Protein AF-A0A415V6A3-F1 (afdb_monomer_lite)

Foldseek 3Di:
DDPDDDDDPVVVVVVVVVVCVVCVVVDDDDPDDPPCNVVVVVVVVVVVVVVVVLVVVLVVVLVVQVVLPVLLSVLDDSVQQLRVVLCVVQVFLQSLVVCDDVNQQVSSVVSVHDNVSSVSNSVSSPVSNVVGD

Sequence (133 aa):
MFPGIAKTDAIDAEVIARTALGVPRALRPAPEEPEGTASLRILSSQREFASSARTRAKNRLRATLLEADPALEGAVDPSSRWQVSMLAEFGGAAGCSAAGWRRFSNAARRAGAPAAGARRLWEALLASSRSGR

Radius of gyration: 28.39 Å; chains: 1; bounding box: 51×28×81 Å

Secondary structure (DSSP, 8-state):
---SPPP-HHHHHHHHHHHHHH-GGGSPPPPPPPTTHHHHHHHHHHHHHHHHHHHHHHHHHHHHHHHH-HHHHHH--TT-HHHHHHHHHH-SHHHHHHHHHHHHHHHHHHTT--HHHHHHHHHHHHHHHHH--

pLDDT: mean 89.5, std 9.85, range [47.03, 98.38]

Structure (mmCIF, N/CA/C/O backbone):
data_AF-A0A415V6A3-F1
#
_entry.id   AF-A0A415V6A3-F1
#
loop_
_atom_site.group_PDB
_atom_site.id
_atom_site.type_symbol
_atom_site.label_atom_id
_atom_site.label_alt_id
_atom_site.label_comp_id
_atom_site.label_asym_id
_atom_site.label_entity_id
_atom_site.label_seq_id
_atom_site.pdbx_PDB_ins_code
_atom_site.Cartn_x
_atom_site.Cartn_y
_atom_site.Cartn_z
_atom_site.occupancy
_atom_site.B_iso_or_equiv
_atom_site.auth_seq_id
_atom_site.auth_comp_id
_atom_site.auth_asym_id
_atom_site.auth_atom_id
_atom_site.pdbx_PDB_model_num
ATOM 1 N N . MET A 1 1 ? -12.038 13.327 54.691 1.00 50.03 1 MET A N 1
ATOM 2 C CA . MET A 1 1 ? -11.229 14.498 54.297 1.00 50.03 1 MET A CA 1
ATOM 3 C C . MET A 1 1 ? -9.895 13.960 53.812 1.00 50.03 1 MET A C 1
ATOM 5 O O . MET A 1 1 ? -9.220 13.315 54.601 1.00 50.03 1 MET A O 1
ATOM 9 N N . PHE A 1 2 ? -9.587 14.083 52.518 1.00 58.12 2 PHE A N 1
ATOM 10 C CA . PHE A 1 2 ? -8.320 13.599 51.959 1.00 58.12 2 PHE A CA 1
ATOM 11 C C . PHE A 1 2 ? -7.236 14.660 52.222 1.00 58.12 2 PHE A C 1
ATOM 13 O O . PHE A 1 2 ? -7.396 15.787 51.753 1.00 58.12 2 PHE A O 1
ATOM 20 N N . PRO A 1 3 ? -6.192 14.371 53.017 1.00 55.75 3 PRO A N 1
ATOM 21 C CA . PRO A 1 3 ? -5.205 15.372 53.393 1.00 55.75 3 PRO A CA 1
ATOM 22 C C . PRO A 1 3 ? -4.147 15.551 52.293 1.00 55.75 3 PRO A C 1
ATOM 24 O O . PRO A 1 3 ? -3.472 14.597 51.931 1.00 55.75 3 PRO A O 1
ATOM 27 N N . GLY A 1 4 ? -3.987 16.781 51.793 1.00 64.50 4 GLY A N 1
ATOM 28 C CA . GLY A 1 4 ? -2.716 17.328 51.286 1.00 64.50 4 GLY A CA 1
ATOM 29 C C . GLY A 1 4 ? -1.989 16.635 50.123 1.00 64.50 4 GLY A C 1
ATOM 30 O O . GLY A 1 4 ? -0.778 16.807 50.021 1.00 64.50 4 GLY A O 1
ATOM 31 N N . ILE A 1 5 ? -2.661 15.875 49.255 1.00 62.97 5 ILE A N 1
ATOM 32 C CA . ILE A 1 5 ? -2.026 15.286 48.060 1.00 62.97 5 ILE A CA 1
ATOM 33 C C . ILE A 1 5 ? -2.140 16.262 46.881 1.00 62.97 5 ILE A C 1
ATOM 35 O O . ILE A 1 5 ? -3.165 16.925 46.718 1.00 62.97 5 ILE A O 1
ATOM 39 N N . ALA A 1 6 ? -1.089 16.362 46.061 1.00 69.44 6 ALA A N 1
ATOM 40 C CA . ALA A 1 6 ? -1.127 17.119 44.813 1.00 69.44 6 ALA A CA 1
ATOM 41 C C . ALA A 1 6 ? -2.332 16.687 43.961 1.00 69.44 6 ALA A C 1
ATOM 43 O O . ALA A 1 6 ? -2.585 15.494 43.786 1.00 69.44 6 ALA A O 1
ATOM 44 N N . LYS A 1 7 ? -3.083 17.661 43.444 1.00 76.62 7 LYS A N 1
ATOM 45 C CA . LYS A 1 7 ? -4.270 17.413 42.627 1.00 76.62 7 LYS A CA 1
ATOM 46 C C . LYS A 1 7 ? -3.872 16.679 41.341 1.00 76.62 7 LYS A C 1
ATOM 48 O O . LYS A 1 7 ? -3.040 17.174 40.587 1.00 76.62 7 LYS A O 1
ATOM 53 N N . THR A 1 8 ? -4.462 15.511 41.101 1.00 84.56 8 THR A N 1
ATOM 54 C CA . THR A 1 8 ? -4.295 14.731 39.865 1.00 84.56 8 THR A CA 1
ATOM 55 C C . THR A 1 8 ? -5.659 14.247 39.389 1.00 84.56 8 THR A C 1
ATOM 57 O O . THR A 1 8 ? -6.542 14.017 40.216 1.00 84.56 8 THR A O 1
ATOM 60 N N . ASP A 1 9 ? -5.819 14.035 38.080 1.00 87.69 9 ASP A N 1
ATOM 61 C CA . ASP A 1 9 ? -7.083 13.547 37.502 1.00 87.69 9 ASP A CA 1
ATOM 62 C C . ASP A 1 9 ? -7.510 12.195 38.095 1.00 87.69 9 ASP A C 1
ATOM 64 O O . ASP A 1 9 ? -8.697 11.930 38.265 1.00 87.69 9 ASP A O 1
ATOM 68 N N . ALA A 1 10 ? -6.543 11.350 38.467 1.00 86.50 10 ALA A N 1
ATOM 69 C CA . ALA A 1 10 ? -6.805 10.072 39.121 1.00 86.50 10 ALA A CA 1
ATOM 70 C C . ALA A 1 10 ? -7.420 10.248 40.522 1.00 86.50 10 ALA A C 1
ATOM 72 O O . ALA A 1 10 ? -8.395 9.574 40.853 1.00 86.50 10 ALA A O 1
ATOM 73 N N . ILE A 1 11 ? -6.887 11.178 41.326 1.00 85.75 11 ILE A N 1
ATOM 74 C CA . ILE A 1 11 ? -7.417 11.487 42.663 1.00 85.75 11 ILE A CA 1
ATOM 75 C C . ILE A 1 11 ? -8.794 12.147 42.550 1.00 85.75 11 ILE A C 1
ATOM 77 O O . ILE A 1 11 ? -9.704 11.785 43.293 1.00 85.75 11 ILE A O 1
ATOM 81 N N . ASP A 1 12 ? -8.976 13.070 41.603 1.00 85.50 12 ASP A N 1
ATOM 82 C CA . ASP A 1 12 ? -10.276 13.700 41.357 1.00 85.50 12 ASP A CA 1
ATOM 83 C C . ASP A 1 12 ? -11.327 12.652 40.947 1.00 85.50 12 ASP A C 1
ATOM 85 O O . ASP A 1 12 ? -12.439 12.653 41.482 1.00 85.50 12 ASP A O 1
ATOM 89 N N . ALA A 1 13 ? -10.971 11.706 40.070 1.00 87.94 13 ALA A N 1
ATOM 90 C CA . ALA A 1 13 ? -11.852 10.612 39.665 1.00 87.94 13 ALA A CA 1
ATOM 91 C C . ALA A 1 13 ? -12.237 9.701 40.844 1.00 87.94 13 ALA A C 1
ATOM 93 O O . ALA A 1 13 ? -13.413 9.361 40.999 1.00 87.94 13 ALA A O 1
ATOM 94 N N . GLU A 1 14 ? -11.281 9.340 41.707 1.00 88.38 14 GLU A N 1
ATOM 95 C CA . GLU A 1 14 ? -11.545 8.533 42.903 1.00 88.38 14 GLU A CA 1
ATOM 96 C C . GLU A 1 14 ? -12.462 9.265 43.894 1.00 88.38 14 GLU A C 1
ATOM 98 O O . GLU A 1 14 ? -13.425 8.686 44.406 1.00 88.38 14 GLU A O 1
ATOM 103 N N . VAL A 1 15 ? -12.210 10.554 44.142 1.00 87.75 15 VAL A N 1
ATOM 104 C CA . VAL A 1 15 ? -13.034 11.386 45.030 1.00 87.75 15 VAL A CA 1
ATOM 105 C C . VAL A 1 15 ? -14.459 11.511 44.492 1.00 87.75 15 VAL A C 1
ATOM 107 O O . VAL A 1 15 ? -15.412 11.362 45.264 1.00 87.75 15 VAL A O 1
ATOM 110 N N . ILE A 1 16 ? -14.627 11.735 43.185 1.00 84.81 16 ILE A N 1
ATOM 111 C CA . ILE A 1 16 ? -15.941 11.788 42.528 1.00 84.81 16 ILE A CA 1
ATOM 112 C C . ILE A 1 16 ? -16.660 10.447 42.680 1.00 84.81 16 ILE A C 1
ATOM 114 O O . ILE A 1 16 ? -17.804 10.430 43.129 1.00 84.81 16 ILE A O 1
ATOM 118 N N . ALA A 1 17 ? -15.992 9.327 42.388 1.00 85.75 17 ALA A N 1
ATOM 119 C CA . ALA A 1 17 ? -16.573 7.990 42.508 1.00 85.75 17 ALA A CA 1
ATOM 120 C C . ALA A 1 17 ? -16.987 7.666 43.953 1.00 85.75 17 ALA A C 1
ATOM 122 O O . ALA A 1 17 ? -18.078 7.155 44.207 1.00 85.75 17 ALA A O 1
ATOM 123 N N . ARG A 1 18 ? -16.153 8.018 44.933 1.00 85.69 18 ARG A N 1
ATOM 124 C CA . ARG A 1 18 ? -16.450 7.784 46.350 1.00 85.69 18 ARG A CA 1
ATOM 125 C C . ARG A 1 18 ? -17.585 8.665 46.864 1.00 85.69 18 ARG A C 1
ATOM 127 O O . ARG A 1 18 ? -18.408 8.206 47.652 1.00 85.69 18 ARG A O 1
ATOM 134 N N . THR A 1 19 ? -17.652 9.909 46.399 1.00 85.06 19 THR A N 1
ATOM 135 C CA . THR A 1 19 ? -18.752 10.831 46.717 1.00 85.06 19 THR A CA 1
ATOM 136 C C . THR A 1 19 ? -20.059 10.340 46.094 1.00 85.06 19 THR A C 1
ATOM 138 O O . THR A 1 19 ? -21.082 10.279 46.771 1.00 85.06 19 THR A O 1
ATOM 141 N N . ALA A 1 20 ? -20.006 9.896 44.839 1.00 83.69 20 ALA A N 1
ATOM 142 C CA . ALA A 1 20 ? -21.114 9.303 44.098 1.00 83.69 20 ALA A CA 1
ATOM 143 C C . ALA A 1 20 ? -21.735 8.088 44.816 1.00 83.69 20 ALA A C 1
ATOM 145 O O . ALA A 1 20 ? -22.958 7.969 44.869 1.00 83.69 20 ALA A O 1
ATOM 146 N N . LEU A 1 21 ? -20.912 7.230 45.434 1.00 83.44 21 LEU A N 1
ATOM 147 C CA . LEU A 1 21 ? -21.380 6.089 46.236 1.00 83.44 21 LEU A CA 1
ATOM 148 C C . LEU A 1 21 ? -22.178 6.511 47.484 1.00 83.44 21 LEU A C 1
ATOM 150 O O . LEU A 1 21 ? -23.119 5.821 47.868 1.00 83.44 21 LEU A O 1
ATOM 154 N N . GLY A 1 22 ? -21.812 7.630 48.119 1.00 85.69 22 GLY A N 1
ATOM 155 C CA . GLY A 1 22 ? -22.469 8.135 49.333 1.00 85.69 22 GLY A CA 1
ATOM 156 C C . GLY A 1 22 ? -23.748 8.938 49.072 1.00 85.69 22 GLY A C 1
ATOM 157 O O . GLY A 1 22 ? -24.619 9.011 49.937 1.00 85.69 22 GLY A O 1
ATOM 158 N N . VAL A 1 23 ? -23.889 9.513 47.875 1.00 86.50 23 VAL A N 1
ATOM 159 C CA . VAL A 1 23 ? -25.084 10.255 47.437 1.00 86.50 23 VAL A CA 1
ATOM 160 C C . VAL A 1 23 ? -25.523 9.818 46.032 1.00 86.50 23 VAL A C 1
ATOM 162 O O . VAL A 1 23 ? -25.458 10.605 45.087 1.00 86.50 23 VAL A O 1
ATOM 165 N N . PRO A 1 24 ? -26.062 8.591 45.874 1.00 76.38 24 PRO A N 1
ATOM 166 C CA . PRO A 1 24 ? -26.463 8.069 44.563 1.00 76.38 24 PRO A CA 1
ATOM 167 C C . PRO A 1 24 ? -27.507 8.942 43.855 1.00 76.38 24 PRO A C 1
ATOM 169 O O . PRO A 1 24 ? -27.519 9.049 42.636 1.00 76.38 24 PRO A O 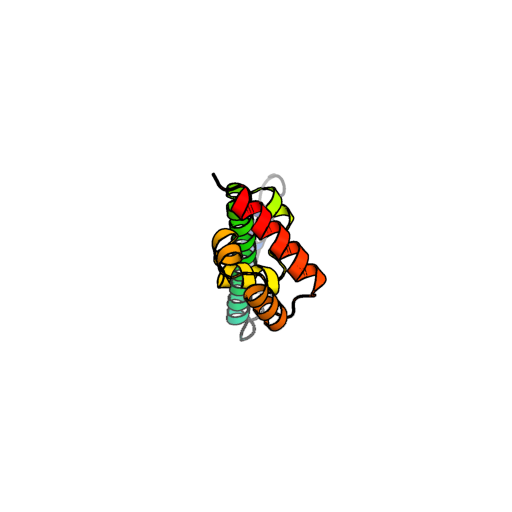1
ATOM 172 N N . ARG A 1 25 ? -28.365 9.622 44.630 1.00 80.38 25 ARG A N 1
ATOM 173 C CA . ARG A 1 25 ? -29.410 10.529 44.122 1.00 80.38 25 ARG A CA 1
ATOM 174 C C . ARG A 1 25 ? -28.862 11.822 43.507 1.00 80.38 25 ARG A C 1
ATOM 176 O O . ARG A 1 25 ? -29.605 12.510 42.818 1.00 80.38 25 ARG A O 1
ATOM 183 N N . ALA A 1 26 ? -27.603 12.173 43.784 1.00 80.69 26 ALA A N 1
ATOM 184 C CA . ALA A 1 26 ? -26.946 13.344 43.204 1.00 80.69 26 ALA A CA 1
ATOM 185 C C . ALA A 1 26 ? -26.374 13.063 41.803 1.00 80.69 26 ALA A C 1
ATOM 187 O O . ALA A 1 26 ? -25.977 13.994 41.103 1.00 80.69 26 ALA A O 1
ATOM 188 N N . LEU A 1 27 ? -26.337 11.795 41.382 1.00 80.19 27 LEU A N 1
ATOM 189 C CA . LEU A 1 27 ? -25.910 11.399 40.047 1.00 80.19 27 LEU A CA 1
ATOM 190 C C . LEU A 1 27 ? -27.079 11.487 39.073 1.00 80.19 27 LEU A C 1
ATOM 192 O O . LEU A 1 27 ? -28.192 11.049 39.367 1.00 80.19 27 LEU A O 1
ATOM 196 N N . ARG A 1 28 ? -26.811 11.999 37.871 1.00 80.81 28 ARG A N 1
ATOM 197 C CA . ARG A 1 28 ? -27.713 11.754 36.746 1.00 80.81 28 ARG A CA 1
ATOM 198 C C . ARG A 1 28 ? -27.593 10.289 36.317 1.00 80.81 28 ARG A C 1
ATOM 200 O O . ARG A 1 28 ? -26.477 9.767 36.317 1.00 80.81 28 ARG A O 1
ATOM 207 N N . PRO A 1 29 ? -28.699 9.650 35.902 1.00 78.06 29 PRO A N 1
ATOM 208 C CA . PRO A 1 29 ? -28.631 8.369 35.216 1.00 78.06 29 PRO A CA 1
ATOM 209 C C . PRO A 1 29 ? -27.673 8.475 34.031 1.00 78.06 29 PRO A C 1
ATOM 211 O O . PRO A 1 29 ? -27.719 9.460 33.284 1.00 78.06 29 PRO A O 1
ATOM 214 N N . ALA A 1 30 ? -26.810 7.473 33.861 1.00 78.25 30 ALA A N 1
ATOM 215 C CA . ALA A 1 30 ? -26.109 7.330 32.597 1.00 78.25 30 ALA A CA 1
ATOM 216 C C . ALA A 1 30 ? -27.175 7.164 31.501 1.00 78.25 30 ALA A C 1
ATOM 218 O O . ALA A 1 30 ? -28.122 6.399 31.708 1.00 78.25 30 ALA A O 1
ATOM 219 N N . PRO A 1 31 ? -27.079 7.896 30.380 1.00 78.19 31 PRO A N 1
ATOM 220 C CA . PRO A 1 31 ? -27.979 7.658 29.265 1.00 78.19 31 PRO A CA 1
ATOM 221 C C . PRO A 1 31 ? -27.842 6.195 28.839 1.00 78.19 31 PRO A C 1
ATOM 223 O O . PRO A 1 31 ? -26.725 5.673 28.777 1.00 78.19 31 PRO A O 1
ATOM 226 N N . GLU A 1 32 ? -28.969 5.539 28.570 1.00 82.38 32 GLU A N 1
ATOM 227 C CA . GLU A 1 32 ? -28.947 4.216 27.950 1.00 82.38 32 GLU A CA 1
ATOM 228 C C . GLU A 1 32 ? -28.154 4.299 26.646 1.00 82.38 32 GLU A C 1
ATOM 230 O O . GLU A 1 32 ? -28.275 5.276 25.898 1.00 82.38 32 GLU A O 1
ATOM 235 N N . GLU A 1 33 ? -27.301 3.302 26.389 1.00 80.38 33 GLU A N 1
ATOM 236 C CA . GLU A 1 33 ? -26.610 3.254 25.106 1.00 80.38 33 GLU A CA 1
ATOM 237 C C . GLU A 1 33 ? -27.662 3.126 24.000 1.00 80.38 33 GLU A C 1
ATOM 239 O O . GLU A 1 33 ? -28.439 2.168 24.018 1.00 80.38 33 GLU A O 1
ATOM 244 N N . PRO A 1 34 ? -27.691 4.058 23.028 1.00 85.44 34 PRO A N 1
ATOM 245 C CA . PRO A 1 34 ? -28.621 3.970 21.917 1.00 85.44 34 PRO A CA 1
ATOM 246 C C . PRO A 1 34 ? -28.480 2.627 21.205 1.00 85.44 34 PRO A C 1
ATOM 248 O O . PRO A 1 34 ? -27.357 2.132 21.014 1.00 85.44 34 PRO A O 1
ATOM 251 N N . GLU A 1 35 ? -29.604 2.067 20.760 1.00 85.25 35 GLU A N 1
ATOM 252 C CA . GLU A 1 35 ? -29.602 0.871 19.925 1.00 85.25 35 GLU A CA 1
ATOM 253 C C . GLU A 1 35 ? -28.634 1.048 18.742 1.00 85.25 35 GLU A C 1
ATOM 255 O O . GLU A 1 35 ? -28.612 2.075 18.063 1.00 85.25 35 GLU A O 1
ATOM 260 N N . GLY A 1 36 ? -27.773 0.052 18.521 1.00 87.25 36 GLY A N 1
ATOM 261 C CA . GLY A 1 36 ? -26.771 0.077 17.452 1.00 87.25 36 GLY A CA 1
ATOM 262 C C . GLY A 1 36 ? -25.417 0.700 17.816 1.00 87.25 36 GLY A C 1
ATOM 263 O O . GLY A 1 36 ? -24.490 0.603 17.012 1.00 87.25 36 GLY A O 1
ATOM 264 N N . THR A 1 37 ? -25.226 1.249 19.023 1.00 90.69 37 THR A N 1
ATOM 265 C CA . THR A 1 37 ? -23.916 1.786 19.463 1.00 90.69 37 THR A CA 1
ATOM 266 C C . THR A 1 37 ? -22.807 0.729 19.408 1.00 90.69 37 THR A C 1
ATOM 268 O O . THR A 1 37 ? -21.709 0.995 18.914 1.00 90.69 37 THR A O 1
ATOM 271 N N . ALA A 1 38 ? -23.097 -0.504 19.834 1.00 90.69 38 ALA A N 1
ATOM 272 C CA . ALA A 1 38 ? -22.159 -1.621 19.724 1.00 90.69 38 ALA A CA 1
ATOM 273 C C . ALA A 1 38 ? -21.792 -1.930 18.259 1.00 90.69 38 ALA A C 1
ATOM 275 O O . ALA A 1 38 ? -20.615 -2.090 17.932 1.00 90.69 38 ALA A O 1
ATOM 276 N N . SER A 1 39 ? -22.777 -1.940 17.357 1.00 94.69 39 SER A N 1
ATOM 277 C CA . SER A 1 39 ? -22.560 -2.145 15.920 1.00 94.69 39 SER A CA 1
ATOM 278 C C . SER A 1 39 ? -21.710 -1.030 15.307 1.00 94.69 39 SER A C 1
ATOM 280 O O . SER A 1 39 ? -20.793 -1.312 14.536 1.00 94.69 39 SER A O 1
ATOM 282 N N . LEU A 1 40 ? -21.946 0.230 15.689 1.00 96.19 40 LEU A N 1
ATOM 283 C CA . LEU A 1 40 ? -21.134 1.368 15.251 1.00 96.19 40 LEU A CA 1
ATOM 284 C C . LEU A 1 40 ? -19.684 1.260 15.736 1.00 96.19 40 LEU A C 1
ATOM 286 O O . LEU A 1 40 ? -18.767 1.515 14.956 1.00 96.19 40 LEU A O 1
ATOM 290 N N . ARG A 1 41 ? -19.455 0.827 16.983 1.00 95.50 41 ARG A N 1
ATOM 291 C CA . ARG A 1 41 ? -18.099 0.571 17.504 1.00 95.50 41 ARG A CA 1
ATOM 292 C C . ARG A 1 41 ? -17.376 -0.508 16.695 1.00 95.50 41 AR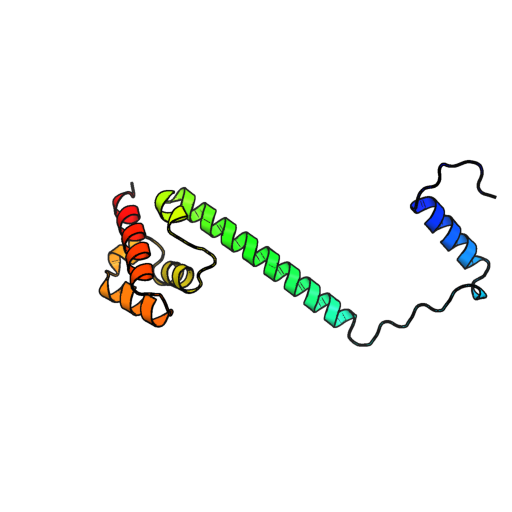G A C 1
ATOM 294 O O . ARG A 1 41 ? -16.206 -0.329 16.362 1.00 95.50 41 ARG A O 1
ATOM 301 N N . ILE A 1 42 ? -18.071 -1.588 16.329 1.00 97.12 42 ILE A N 1
ATOM 302 C CA . ILE A 1 42 ? -17.518 -2.652 15.475 1.00 97.12 42 ILE A CA 1
ATOM 303 C C . ILE A 1 42 ? -17.170 -2.111 14.080 1.00 97.12 42 ILE A C 1
ATOM 305 O O . ILE A 1 42 ? -16.078 -2.364 13.578 1.00 97.12 42 ILE A O 1
ATOM 309 N N . LEU A 1 43 ? -18.052 -1.330 13.453 1.00 97.81 43 LEU A N 1
ATOM 310 C CA . LEU A 1 43 ? -17.775 -0.741 12.137 1.00 97.81 43 LEU A CA 1
ATOM 311 C C . LEU A 1 43 ? -16.615 0.265 12.184 1.00 97.81 43 LEU A C 1
ATOM 313 O O . LEU A 1 43 ? -15.788 0.293 11.269 1.00 97.81 43 LEU A O 1
ATOM 317 N N . SER A 1 44 ? -16.515 1.065 13.252 1.00 97.62 44 SER A N 1
ATOM 318 C CA . SER A 1 44 ? -15.394 1.994 13.444 1.00 97.62 44 SER A CA 1
ATOM 319 C C . SER A 1 44 ? -14.070 1.246 13.564 1.00 97.62 44 SER A C 1
ATOM 321 O O . SER A 1 44 ? -13.124 1.561 12.840 1.00 97.62 44 SER A O 1
ATOM 323 N N . SER A 1 45 ? -14.014 0.201 14.397 1.00 98.00 45 SER A N 1
ATOM 324 C CA . SER A 1 45 ? -12.793 -0.590 14.578 1.00 98.00 45 SER A CA 1
ATOM 325 C C . SER A 1 45 ? -12.386 -1.323 13.294 1.00 98.00 45 SER A C 1
ATOM 327 O O . SER A 1 45 ? -11.208 -1.337 12.933 1.00 98.00 45 SER A O 1
ATOM 329 N N . GLN A 1 46 ? -13.350 -1.849 12.530 1.00 98.31 46 GLN A N 1
ATOM 330 C CA . GLN A 1 46 ? -13.096 -2.447 11.216 1.00 98.31 46 GLN A CA 1
ATOM 331 C C . GLN A 1 46 ? -12.532 -1.429 10.217 1.00 98.31 46 GLN A C 1
ATOM 333 O O . GLN A 1 46 ? -11.584 -1.734 9.488 1.00 98.31 46 GLN A O 1
ATOM 338 N N . ARG A 1 47 ? -13.067 -0.202 10.191 1.00 98.25 47 ARG A N 1
ATOM 339 C CA . ARG A 1 47 ? -12.554 0.879 9.339 1.00 98.25 47 ARG A CA 1
ATOM 340 C C . ARG A 1 47 ? -11.122 1.264 9.718 1.00 98.25 47 ARG A C 1
ATOM 342 O O . ARG A 1 47 ? -10.282 1.427 8.830 1.00 98.25 47 ARG A O 1
ATOM 349 N N . GLU A 1 48 ? -10.833 1.414 11.007 1.00 98.38 48 GLU A N 1
ATOM 350 C CA . GLU A 1 48 ? -9.490 1.728 11.515 1.00 98.38 48 GLU A CA 1
ATOM 351 C C . GLU A 1 48 ? -8.485 0.628 11.165 1.00 98.38 48 GLU A C 1
ATOM 353 O O . GLU A 1 48 ? -7.386 0.910 10.665 1.00 98.38 48 GLU A O 1
ATOM 358 N N . PHE A 1 49 ? -8.895 -0.632 11.329 1.00 98.31 49 PHE A N 1
ATOM 359 C CA . PHE A 1 49 ? -8.107 -1.787 10.926 1.00 98.31 49 PHE A CA 1
ATOM 360 C C . PHE A 1 49 ? -7.829 -1.783 9.419 1.00 98.31 49 PHE A C 1
ATOM 362 O O . PHE A 1 49 ? -6.673 -1.908 9.013 1.00 98.31 49 PHE A O 1
ATOM 369 N N . ALA A 1 50 ? -8.849 -1.579 8.578 1.00 98.12 50 ALA A N 1
ATOM 370 C CA . ALA A 1 50 ? -8.697 -1.537 7.124 1.00 98.12 50 ALA A CA 1
ATOM 371 C C . ALA A 1 50 ? -7.779 -0.390 6.668 1.00 98.12 50 ALA A C 1
ATOM 373 O O . ALA A 1 50 ? -6.942 -0.573 5.780 1.00 98.12 50 ALA A O 1
ATOM 374 N N . SER A 1 51 ? -7.881 0.781 7.304 1.00 97.62 51 SER A N 1
ATOM 375 C CA . SER A 1 51 ? -6.990 1.915 7.040 1.00 97.62 51 SER A CA 1
ATOM 376 C C . SER A 1 51 ? -5.535 1.569 7.373 1.00 97.62 51 SER A C 1
ATOM 378 O O . SER A 1 51 ? -4.644 1.741 6.537 1.00 97.62 51 SER A O 1
ATOM 380 N N . SER A 1 52 ? -5.302 0.988 8.553 1.00 98.06 52 SER A N 1
ATOM 381 C CA . SER A 1 52 ? -3.976 0.548 9.001 1.00 98.06 52 SER A CA 1
ATOM 382 C C . SER A 1 52 ? -3.402 -0.561 8.115 1.00 98.06 52 SER A C 1
ATOM 384 O O . SER A 1 52 ? -2.225 -0.535 7.749 1.00 98.06 52 SER A O 1
ATOM 386 N N . ALA A 1 53 ? -4.231 -1.528 7.716 1.00 97.81 53 ALA A N 1
ATOM 387 C CA . ALA A 1 53 ? -3.855 -2.597 6.798 1.00 97.81 53 ALA A CA 1
ATOM 388 C C . ALA A 1 53 ? -3.461 -2.046 5.421 1.00 97.81 53 ALA A C 1
ATOM 390 O O . ALA A 1 53 ? -2.426 -2.440 4.884 1.00 97.81 53 ALA A O 1
ATOM 391 N N . ARG A 1 54 ? -4.214 -1.077 4.886 1.00 95.75 54 ARG A N 1
ATOM 392 C CA . ARG A 1 54 ? -3.889 -0.402 3.621 1.00 95.75 54 ARG A CA 1
ATOM 393 C C . ARG A 1 54 ? -2.543 0.319 3.691 1.00 95.75 54 ARG A C 1
ATOM 395 O O . ARG A 1 54 ? -1.756 0.208 2.755 1.00 95.75 54 ARG A O 1
ATOM 402 N N . THR A 1 55 ? -2.258 1.028 4.783 1.00 96.81 55 THR A N 1
ATOM 403 C CA . THR A 1 55 ? -0.960 1.695 4.981 1.00 96.81 55 THR A CA 1
ATOM 404 C C . THR A 1 55 ? 0.181 0.682 5.042 1.00 96.81 55 THR A C 1
ATOM 406 O O . THR A 1 55 ? 1.171 0.835 4.328 1.00 96.81 55 THR A O 1
ATOM 409 N N . ARG A 1 56 ? 0.025 -0.404 5.813 1.00 97.94 56 ARG A N 1
ATOM 410 C CA . ARG A 1 56 ? 1.025 -1.485 5.872 1.00 97.94 56 ARG A CA 1
ATOM 411 C C . ARG A 1 56 ? 1.261 -2.133 4.509 1.00 97.94 56 ARG A C 1
ATOM 413 O O . ARG A 1 56 ? 2.410 -2.353 4.146 1.00 97.94 56 ARG A O 1
ATOM 420 N N . ALA A 1 57 ? 0.205 -2.392 3.739 1.00 96.06 57 ALA A N 1
ATOM 421 C CA . ALA A 1 57 ? 0.320 -2.959 2.398 1.00 96.06 57 ALA A CA 1
ATOM 422 C C . ALA A 1 57 ? 1.085 -2.030 1.440 1.00 96.06 57 ALA A C 1
ATOM 424 O O . ALA A 1 57 ? 1.975 -2.493 0.732 1.00 96.06 57 ALA A O 1
ATOM 425 N N . LYS A 1 58 ? 0.801 -0.718 1.462 1.00 95.94 58 LYS A N 1
ATOM 426 C CA . LYS A 1 58 ? 1.549 0.272 0.667 1.00 95.94 58 LYS A CA 1
ATOM 427 C C . LYS A 1 58 ? 3.027 0.315 1.049 1.00 95.94 58 LYS A C 1
ATOM 429 O O . LYS A 1 58 ? 3.876 0.299 0.166 1.00 95.94 58 LYS A O 1
ATOM 434 N N . ASN A 1 59 ? 3.331 0.332 2.344 1.00 96.56 59 ASN A N 1
ATOM 435 C CA . ASN A 1 59 ? 4.713 0.369 2.820 1.00 96.56 59 ASN A CA 1
ATOM 436 C C . ASN A 1 59 ? 5.466 -0.918 2.477 1.00 96.56 59 ASN A C 1
ATOM 438 O O . ASN A 1 59 ? 6.619 -0.851 2.069 1.00 96.56 59 ASN A O 1
ATOM 442 N N . ARG A 1 60 ? 4.804 -2.077 2.569 1.00 96.56 60 ARG A N 1
ATOM 443 C CA . ARG A 1 60 ? 5.384 -3.351 2.138 1.00 96.56 60 ARG A CA 1
ATOM 444 C C . ARG A 1 60 ? 5.663 -3.363 0.637 1.00 96.5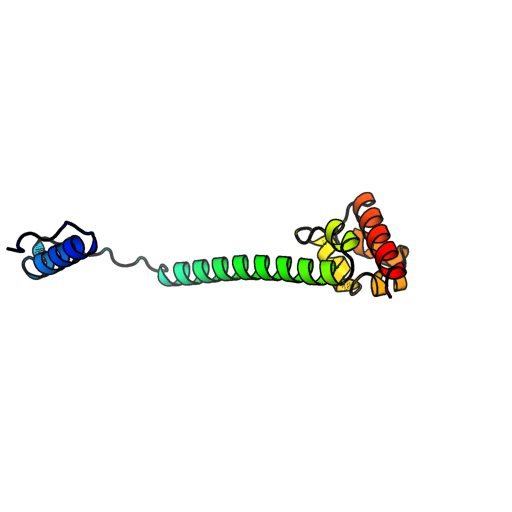6 60 ARG A C 1
ATOM 446 O O . ARG A 1 60 ? 6.746 -3.771 0.248 1.00 96.56 60 ARG A O 1
ATOM 453 N N . LEU A 1 61 ? 4.731 -2.876 -0.188 1.00 94.44 61 LEU A N 1
ATOM 454 C CA . LEU A 1 61 ? 4.954 -2.755 -1.631 1.00 94.44 61 LEU A CA 1
ATOM 455 C C . LEU A 1 61 ? 6.150 -1.845 -1.933 1.00 94.44 61 LEU A C 1
ATOM 457 O O . LEU A 1 61 ? 6.998 -2.225 -2.730 1.00 94.44 61 LEU A O 1
ATOM 461 N N . ARG A 1 62 ? 6.253 -0.685 -1.270 1.00 96.06 62 ARG A N 1
ATOM 462 C CA . ARG A 1 62 ? 7.417 0.202 -1.411 1.00 96.06 62 ARG A CA 1
ATOM 463 C C . ARG A 1 62 ? 8.720 -0.480 -1.019 1.00 96.06 62 ARG A C 1
ATOM 465 O O . ARG A 1 62 ? 9.668 -0.406 -1.782 1.00 96.06 62 ARG A O 1
ATOM 472 N N . ALA A 1 63 ? 8.755 -1.175 0.118 1.00 96.94 63 ALA A N 1
ATOM 473 C CA . ALA A 1 63 ? 9.943 -1.909 0.552 1.00 96.94 63 ALA A CA 1
ATOM 474 C C . ALA A 1 63 ? 10.362 -2.967 -0.482 1.00 96.94 63 ALA A C 1
ATOM 476 O O . ALA A 1 63 ? 11.516 -2.998 -0.886 1.00 96.94 63 ALA A O 1
ATOM 477 N N . THR A 1 64 ? 9.412 -3.759 -0.989 1.00 93.75 64 THR A N 1
ATOM 478 C CA . THR A 1 64 ? 9.684 -4.762 -2.030 1.00 93.75 64 THR A CA 1
ATOM 479 C C . THR A 1 64 ? 10.173 -4.136 -3.338 1.00 93.75 64 THR A C 1
ATOM 481 O O . THR A 1 64 ? 11.079 -4.669 -3.969 1.00 93.75 64 THR A O 1
ATOM 484 N N . LEU A 1 65 ? 9.595 -3.008 -3.764 1.00 92.56 65 LEU A N 1
ATOM 485 C CA . LEU A 1 65 ? 10.057 -2.305 -4.964 1.00 92.56 65 LEU A CA 1
ATOM 486 C C . LEU A 1 65 ? 11.447 -1.696 -4.762 1.00 92.56 65 LEU A C 1
ATOM 488 O O . LEU A 1 65 ? 12.261 -1.775 -5.671 1.00 92.56 65 LEU A O 1
ATOM 492 N N . LEU A 1 66 ? 11.727 -1.143 -3.580 1.00 94.19 66 LEU A N 1
ATOM 493 C CA . LEU A 1 66 ? 13.024 -0.564 -3.234 1.00 94.19 66 LEU A CA 1
ATOM 494 C C . LEU A 1 66 ? 14.136 -1.618 -3.220 1.00 94.19 66 LEU A C 1
ATOM 496 O O . LEU A 1 66 ? 15.226 -1.355 -3.719 1.00 94.19 66 LEU A O 1
ATOM 500 N N . GLU A 1 67 ? 13.853 -2.799 -2.664 1.00 92.94 67 GLU A N 1
ATOM 501 C CA . GLU A 1 67 ? 14.769 -3.946 -2.675 1.00 92.94 67 GLU A CA 1
ATOM 502 C C . GLU A 1 67 ? 15.067 -4.428 -4.100 1.00 92.94 67 GLU A C 1
ATOM 504 O O . GLU A 1 67 ? 16.186 -4.849 -4.379 1.00 92.94 67 GLU A O 1
ATOM 509 N N . ALA A 1 68 ? 14.083 -4.354 -5.002 1.00 89.12 68 ALA A N 1
ATOM 510 C CA . ALA A 1 68 ? 14.252 -4.756 -6.394 1.00 89.12 68 ALA A CA 1
ATOM 511 C C . ALA A 1 68 ? 15.010 -3.707 -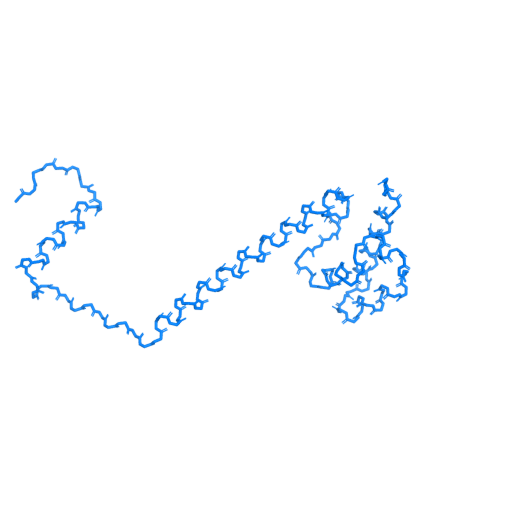7.226 1.00 89.12 68 ALA A C 1
ATOM 513 O O . ALA A 1 68 ? 15.955 -4.045 -7.934 1.00 89.12 68 ALA A O 1
ATOM 514 N N . ASP A 1 69 ? 14.571 -2.447 -7.180 1.00 91.56 69 ASP A N 1
ATOM 515 C CA . ASP A 1 69 ? 15.152 -1.332 -7.927 1.00 91.56 69 ASP A CA 1
ATOM 516 C C . ASP A 1 69 ? 14.644 0.023 -7.378 1.00 91.56 69 ASP A C 1
ATOM 518 O O . ASP A 1 69 ? 13.462 0.355 -7.544 1.00 91.56 69 ASP A O 1
ATOM 522 N N . PRO A 1 70 ? 15.519 0.864 -6.790 1.00 93.62 70 PRO A N 1
ATOM 523 C CA . PRO A 1 70 ? 15.143 2.188 -6.295 1.00 93.62 70 PRO A CA 1
ATOM 524 C C . PRO A 1 70 ? 14.515 3.107 -7.352 1.00 93.62 70 PRO A C 1
ATOM 526 O O . PRO A 1 70 ? 13.634 3.906 -7.030 1.00 93.62 70 PRO A O 1
ATOM 529 N N . ALA A 1 71 ? 14.929 3.005 -8.620 1.00 92.19 71 ALA A N 1
ATOM 530 C CA . ALA A 1 71 ? 14.354 3.819 -9.688 1.00 92.19 71 ALA A CA 1
ATOM 531 C C . ALA A 1 71 ? 12.916 3.386 -10.012 1.00 92.19 71 ALA A C 1
ATOM 533 O O . ALA A 1 71 ? 12.064 4.225 -10.322 1.00 92.19 71 ALA A O 1
ATOM 534 N N . LEU A 1 72 ? 12.630 2.085 -9.906 1.00 91.75 72 LEU A N 1
ATOM 535 C CA . LEU A 1 72 ? 11.283 1.554 -10.073 1.00 91.75 72 LEU A CA 1
ATOM 536 C C . LEU A 1 72 ? 10.370 1.963 -8.915 1.00 91.75 72 LEU A C 1
ATOM 538 O O . LEU A 1 72 ? 9.227 2.342 -9.170 1.00 91.75 72 LEU A O 1
ATOM 542 N N . GLU A 1 73 ? 10.855 1.923 -7.669 1.00 95.00 73 GLU A N 1
ATOM 543 C CA . GLU A 1 73 ? 10.090 2.401 -6.507 1.00 95.00 73 GLU A CA 1
ATOM 544 C C . GLU A 1 73 ? 9.634 3.850 -6.706 1.00 95.00 73 GLU A C 1
ATOM 546 O O . GLU A 1 73 ? 8.439 4.125 -6.595 1.00 95.00 73 GLU A O 1
ATOM 551 N N . GLY A 1 74 ? 10.541 4.736 -7.131 1.00 94.75 74 GLY A N 1
ATOM 552 C CA . GLY A 1 74 ? 10.219 6.140 -7.394 1.00 94.75 74 GLY A CA 1
ATOM 553 C C . GLY A 1 74 ? 9.267 6.369 -8.579 1.00 94.75 74 GLY A C 1
ATOM 554 O O . GLY A 1 74 ? 8.597 7.401 -8.644 1.00 94.75 74 GLY A O 1
ATOM 555 N N . ALA A 1 75 ? 9.179 5.423 -9.519 1.00 93.75 75 ALA A N 1
ATOM 556 C CA . ALA A 1 75 ? 8.290 5.512 -10.679 1.00 93.75 75 ALA A CA 1
ATOM 557 C C . ALA A 1 75 ? 6.861 5.010 -10.401 1.00 93.75 75 ALA A C 1
ATOM 559 O O . ALA A 1 75 ? 5.932 5.353 -11.144 1.00 93.75 75 ALA A O 1
ATOM 560 N N . VAL A 1 76 ? 6.676 4.191 -9.362 1.00 94.81 76 VAL A N 1
ATOM 561 C CA . VAL A 1 76 ? 5.385 3.606 -8.992 1.00 94.81 76 VAL A CA 1
ATOM 562 C C . VAL A 1 76 ? 4.703 4.461 -7.926 1.00 94.81 76 VAL A C 1
ATOM 564 O O . VAL A 1 76 ? 5.267 4.762 -6.882 1.00 94.81 76 VAL A O 1
ATOM 567 N N . ASP A 1 77 ? 3.430 4.783 -8.139 1.00 95.44 77 ASP A N 1
ATOM 568 C CA . ASP A 1 77 ? 2.531 5.311 -7.116 1.00 95.44 77 ASP A CA 1
ATOM 569 C C . ASP A 1 77 ? 1.638 4.182 -6.557 1.00 95.44 77 ASP A C 1
ATOM 571 O O . ASP A 1 77 ? 0.664 3.785 -7.208 1.00 95.44 77 ASP A O 1
ATOM 575 N N . PRO A 1 78 ? 1.883 3.698 -5.321 1.00 93.81 78 PRO A N 1
ATOM 576 C CA . PRO A 1 78 ? 1.054 2.686 -4.656 1.00 93.81 78 PRO A CA 1
ATOM 577 C C . PRO A 1 78 ? -0.394 3.119 -4.386 1.00 93.81 78 PRO A C 1
ATOM 579 O O . PRO A 1 78 ? -1.225 2.306 -3.980 1.00 93.81 78 PRO A O 1
ATOM 582 N N . SER A 1 79 ? -0.709 4.409 -4.520 1.00 93.88 79 SER A N 1
ATOM 583 C CA . SER A 1 79 ? -2.078 4.927 -4.409 1.00 93.88 79 SER A CA 1
ATOM 584 C C . SER A 1 79 ? -2.836 4.844 -5.730 1.00 93.88 79 SER A C 1
ATOM 586 O O . SER A 1 79 ? -4.068 4.885 -5.729 1.00 93.88 79 SER A O 1
ATOM 588 N N . SER A 1 80 ? -2.123 4.680 -6.843 1.00 96.00 80 SER A N 1
ATOM 589 C CA . SER A 1 80 ? -2.711 4.565 -8.163 1.00 96.00 80 SER A CA 1
ATOM 590 C C . SER A 1 80 ? -3.211 3.144 -8.414 1.00 96.00 80 SER A C 1
ATOM 592 O O . SER A 1 80 ? -2.443 2.213 -8.670 1.00 96.00 80 SER A O 1
ATOM 594 N N . ARG A 1 81 ? -4.540 2.972 -8.380 1.00 95.50 81 ARG A N 1
ATOM 595 C CA . ARG A 1 81 ? -5.199 1.669 -8.578 1.00 95.50 81 ARG A CA 1
ATOM 596 C C . ARG A 1 81 ? -4.756 0.975 -9.866 1.00 95.50 81 ARG A C 1
ATOM 598 O O . ARG A 1 81 ? -4.534 -0.235 -9.850 1.00 95.50 81 ARG A O 1
ATOM 605 N N . TRP A 1 82 ? -4.634 1.710 -10.972 1.00 96.31 82 TRP A N 1
ATOM 606 C CA . TRP A 1 82 ? -4.257 1.112 -12.253 1.00 96.31 82 TRP A CA 1
ATOM 607 C C . TRP A 1 82 ? -2.807 0.617 -12.241 1.00 96.31 82 TRP A C 1
ATOM 609 O O . TRP A 1 82 ? -2.546 -0.457 -12.770 1.00 96.31 82 TRP A O 1
ATOM 619 N N . GLN A 1 83 ? -1.884 1.326 -11.581 1.00 95.62 83 GLN A N 1
ATOM 620 C CA . GLN A 1 83 ? -0.482 0.899 -11.491 1.00 95.62 83 GLN A CA 1
ATOM 621 C C . GLN A 1 83 ? -0.334 -0.363 -10.643 1.00 95.62 83 GLN A C 1
ATOM 623 O O . GLN A 1 83 ? 0.301 -1.322 -11.076 1.00 95.62 83 GLN A O 1
ATOM 628 N N . VAL A 1 84 ? -0.995 -0.407 -9.481 1.00 94.69 84 VAL A N 1
ATOM 629 C CA . VAL A 1 84 ? -1.025 -1.609 -8.631 1.00 94.69 84 VAL A CA 1
ATOM 630 C C . VAL A 1 84 ? -1.660 -2.790 -9.374 1.00 94.69 84 VAL A C 1
ATOM 632 O O . VAL A 1 84 ? -1.168 -3.910 -9.272 1.00 94.69 84 VAL A O 1
ATOM 635 N N . SER A 1 85 ? -2.699 -2.545 -10.180 1.00 94.75 85 SER A N 1
ATOM 636 C CA . SER A 1 85 ? -3.315 -3.590 -11.013 1.00 94.75 85 SER A CA 1
ATOM 637 C C . SER A 1 85 ? -2.344 -4.137 -12.061 1.00 94.75 85 SER A C 1
ATOM 639 O O . SER A 1 85 ? -2.310 -5.343 -12.268 1.00 94.75 85 SER A O 1
ATOM 641 N N . MET A 1 86 ? -1.517 -3.288 -12.685 1.00 94.81 86 MET A N 1
ATOM 642 C CA . MET A 1 86 ? -0.486 -3.752 -13.625 1.00 94.81 86 MET A CA 1
ATOM 643 C C . MET A 1 86 ? 0.577 -4.603 -12.929 1.00 94.81 86 MET A C 1
ATOM 645 O O . MET A 1 86 ? 0.952 -5.650 -13.449 1.00 94.81 86 MET A O 1
ATOM 649 N N . LEU A 1 87 ? 1.034 -4.200 -11.741 1.00 93.19 87 LEU A N 1
ATOM 650 C CA . LEU A 1 87 ? 1.993 -4.998 -10.971 1.00 93.19 87 LEU A CA 1
ATOM 651 C C . LEU A 1 87 ? 1.408 -6.357 -10.567 1.00 93.19 87 LEU A C 1
ATOM 653 O O . LEU A 1 87 ? 2.109 -7.362 -10.649 1.00 93.19 87 LEU A O 1
ATOM 657 N N . ALA A 1 88 ? 0.127 -6.403 -10.193 1.00 93.62 88 ALA A N 1
ATOM 658 C CA . ALA A 1 88 ? -0.567 -7.646 -9.872 1.00 93.62 88 ALA A CA 1
ATOM 659 C C . ALA A 1 88 ? -0.796 -8.543 -11.105 1.00 93.62 88 ALA A C 1
ATOM 661 O O . ALA A 1 88 ? -0.645 -9.755 -11.007 1.00 93.62 88 ALA A O 1
ATOM 662 N N . GLU A 1 89 ? -1.139 -7.965 -12.263 1.00 94.62 89 GLU A N 1
ATOM 663 C CA . GLU A 1 89 ? -1.410 -8.711 -13.504 1.00 94.62 89 GLU A CA 1
ATOM 664 C C . GLU A 1 89 ? -0.132 -9.278 -14.140 1.00 94.62 89 GLU A C 1
ATOM 666 O O . GLU A 1 89 ? -0.157 -10.371 -14.704 1.00 94.62 89 GLU A O 1
ATOM 671 N N . PHE A 1 90 ? 0.986 -8.554 -14.050 1.00 92.56 90 PHE A N 1
ATOM 672 C CA . PHE A 1 90 ? 2.229 -8.911 -14.738 1.00 92.56 90 PHE A CA 1
ATOM 673 C C . PHE A 1 90 ? 3.363 -9.361 -13.809 1.00 92.56 90 PHE A C 1
ATOM 675 O O . PHE A 1 90 ? 4.417 -9.740 -14.304 1.00 92.56 90 PHE A O 1
ATOM 682 N N . GLY A 1 91 ? 3.192 -9.332 -12.485 1.00 86.81 91 GLY A N 1
ATOM 683 C CA . GLY A 1 91 ? 4.191 -9.844 -11.538 1.00 86.81 91 GLY A CA 1
ATOM 684 C C . GLY A 1 91 ? 5.492 -9.032 -11.466 1.00 86.81 91 GLY A C 1
ATOM 685 O O . GLY A 1 91 ? 6.526 -9.569 -11.082 1.00 86.81 91 GLY A O 1
ATOM 686 N N . GLY A 1 92 ? 5.465 -7.750 -11.847 1.00 84.94 92 GLY A N 1
ATOM 687 C CA . GLY A 1 92 ? 6.623 -6.847 -11.789 1.00 84.94 92 GLY A CA 1
ATOM 688 C C . GLY A 1 92 ? 7.388 -6.697 -13.110 1.00 84.94 92 GLY A C 1
ATOM 689 O O . GLY A 1 92 ? 6.853 -6.947 -14.191 1.00 84.94 92 GLY A O 1
ATOM 690 N N . ALA A 1 93 ? 8.639 -6.233 -13.030 1.00 86.44 93 ALA A N 1
ATOM 691 C CA . ALA A 1 93 ? 9.439 -5.801 -14.182 1.00 86.44 93 ALA A CA 1
ATOM 692 C C . ALA A 1 93 ? 9.652 -6.907 -15.233 1.00 86.44 93 ALA A C 1
ATOM 694 O O . ALA A 1 93 ? 9.421 -6.689 -16.425 1.00 86.44 93 ALA A O 1
ATOM 695 N N . ALA A 1 94 ? 10.028 -8.111 -14.791 1.00 86.62 94 ALA A N 1
ATOM 696 C CA . ALA A 1 94 ? 10.298 -9.245 -15.673 1.00 86.62 94 ALA A CA 1
ATOM 697 C C . ALA A 1 94 ? 9.048 -9.696 -16.446 1.00 86.62 94 ALA A C 1
ATOM 699 O O . ALA A 1 94 ? 9.086 -9.827 -17.671 1.00 86.62 94 ALA A O 1
ATOM 700 N N . GLY A 1 95 ? 7.916 -9.875 -15.758 1.00 89.06 95 GLY A N 1
ATOM 701 C CA . GLY A 1 95 ? 6.682 -10.300 -16.417 1.00 89.06 95 GLY A CA 1
ATOM 702 C C . GLY A 1 95 ? 6.041 -9.199 -17.267 1.00 89.06 95 GLY A C 1
ATOM 703 O O . GLY A 1 9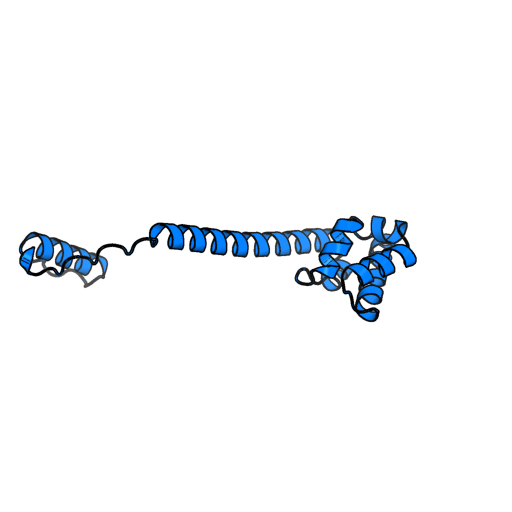5 ? 5.441 -9.502 -18.300 1.00 89.06 95 GLY A O 1
ATOM 704 N N . CYS A 1 96 ? 6.256 -7.919 -16.933 1.00 87.25 96 CYS A N 1
ATOM 705 C CA . CYS A 1 96 ? 5.921 -6.814 -17.832 1.00 87.25 96 CYS A CA 1
ATOM 706 C C . CYS A 1 96 ? 6.743 -6.905 -19.123 1.00 87.25 96 CYS A C 1
ATOM 708 O O . CYS A 1 96 ? 6.159 -6.942 -20.205 1.00 87.25 96 CYS A O 1
ATOM 710 N N . SER A 1 97 ? 8.071 -7.017 -19.017 1.00 85.50 97 SER A N 1
ATOM 711 C CA . SER A 1 97 ? 8.972 -7.150 -20.170 1.00 85.50 97 SER A CA 1
ATOM 712 C C . SER A 1 97 ? 8.572 -8.320 -21.077 1.00 85.50 97 SER A C 1
ATOM 714 O O . SER A 1 97 ? 8.377 -8.131 -22.280 1.00 85.50 97 SER A O 1
ATOM 716 N N . ALA A 1 98 ? 8.307 -9.493 -20.492 1.00 90.12 98 ALA A N 1
ATOM 717 C CA . ALA A 1 98 ? 7.857 -10.683 -21.215 1.00 90.12 98 ALA A CA 1
ATOM 718 C C . ALA A 1 98 ? 6.494 -10.504 -21.915 1.00 90.12 98 ALA A C 1
ATOM 720 O O . ALA A 1 98 ? 6.261 -11.066 -22.984 1.00 90.12 98 ALA A O 1
ATOM 721 N N . ALA A 1 99 ? 5.574 -9.721 -21.343 1.00 92.06 99 ALA A N 1
ATOM 722 C CA . ALA A 1 99 ? 4.262 -9.479 -21.943 1.00 92.06 99 ALA A CA 1
ATOM 723 C C . ALA A 1 99 ? 4.313 -8.559 -23.176 1.00 92.06 99 ALA A C 1
ATOM 725 O O . ALA A 1 99 ? 3.454 -8.664 -24.061 1.00 92.06 99 ALA A O 1
ATOM 726 N N . GLY A 1 100 ? 5.295 -7.659 -23.235 1.00 94.00 100 GLY A N 1
ATOM 727 C CA . GLY A 1 100 ? 5.443 -6.671 -24.299 1.00 94.00 100 GLY A CA 1
ATOM 728 C C . GLY A 1 100 ? 4.433 -5.513 -24.233 1.00 94.00 100 GLY A C 1
ATOM 729 O O . GLY A 1 100 ? 3.347 -5.597 -23.648 1.00 94.00 100 GLY A O 1
ATOM 730 N N . TRP A 1 101 ? 4.770 -4.411 -24.914 1.00 95.19 101 TRP A N 1
ATOM 731 C CA . TRP A 1 101 ? 4.014 -3.151 -24.856 1.00 95.19 101 TRP A CA 1
ATOM 732 C C . TRP A 1 101 ? 2.541 -3.291 -25.261 1.00 95.19 101 TRP A C 1
ATOM 734 O O . TRP A 1 101 ? 1.665 -2.662 -24.669 1.00 95.19 101 TRP A O 1
ATOM 744 N N . ARG A 1 102 ? 2.232 -4.120 -26.265 1.00 95.88 102 ARG A N 1
ATOM 745 C CA . ARG A 1 102 ? 0.855 -4.282 -26.760 1.00 95.88 102 ARG A CA 1
ATOM 746 C C . ARG A 1 102 ? -0.073 -4.845 -25.682 1.00 95.88 102 ARG A C 1
ATOM 748 O O . ARG A 1 102 ? -1.174 -4.334 -25.499 1.00 95.88 102 ARG A O 1
ATOM 755 N N . ARG A 1 103 ? 0.363 -5.883 -24.959 1.00 95.69 103 ARG A N 1
ATOM 756 C CA . ARG A 1 103 ? -0.433 -6.473 -23.872 1.00 95.69 103 ARG A CA 1
ATOM 757 C C . ARG A 1 103 ? -0.539 -5.510 -22.697 1.00 95.69 103 ARG A C 1
ATOM 759 O O . ARG A 1 103 ? -1.646 -5.278 -22.218 1.00 95.69 103 ARG A O 1
ATOM 766 N N . PHE A 1 104 ? 0.580 -4.901 -22.308 1.00 96.31 104 PHE A N 1
ATOM 767 C CA . PHE A 1 104 ? 0.622 -3.941 -21.210 1.00 96.31 104 PHE A CA 1
ATOM 768 C C . PHE A 1 104 ? -0.287 -2.732 -21.458 1.00 96.31 104 PHE A C 1
ATOM 770 O O . PHE A 1 104 ? -1.142 -2.421 -20.639 1.00 96.31 104 PHE A O 1
ATOM 777 N N . SER A 1 105 ? -0.172 -2.074 -22.614 1.00 96.25 105 SER A N 1
ATOM 778 C CA . SER A 1 105 ? -0.975 -0.887 -22.939 1.00 96.25 105 SER A CA 1
ATOM 779 C C . SER A 1 105 ? -2.472 -1.189 -23.035 1.00 96.25 105 SER A C 1
ATOM 781 O O . SER A 1 105 ? -3.290 -0.374 -22.610 1.00 96.25 105 SER A O 1
ATOM 783 N N . ASN A 1 106 ? -2.853 -2.370 -23.534 1.00 97.19 106 ASN A N 1
ATOM 784 C CA . ASN A 1 106 ? -4.248 -2.807 -23.545 1.00 97.19 106 ASN A CA 1
ATOM 785 C C . ASN A 1 106 ? -4.786 -3.048 -22.129 1.00 97.19 106 ASN A C 1
ATOM 787 O O . ASN A 1 106 ? -5.910 -2.648 -21.831 1.00 97.19 106 ASN A O 1
ATOM 791 N N . ALA A 1 107 ? -3.999 -3.673 -21.252 1.00 96.44 107 ALA A N 1
ATOM 792 C CA . ALA A 1 107 ? -4.355 -3.858 -19.848 1.00 96.44 107 ALA A CA 1
ATOM 793 C C . ALA A 1 107 ? -4.451 -2.517 -19.102 1.00 96.44 107 ALA A C 1
ATOM 795 O O . ALA A 1 107 ? -5.459 -2.244 -18.456 1.00 96.44 107 ALA A O 1
ATOM 796 N N . ALA A 1 108 ? -3.475 -1.629 -19.293 1.00 96.25 108 ALA A N 1
ATOM 797 C CA . ALA A 1 108 ? -3.463 -0.298 -18.702 1.00 96.25 108 ALA A CA 1
ATOM 798 C C . ALA A 1 108 ? -4.683 0.528 -19.144 1.00 96.25 108 ALA A C 1
ATOM 800 O O . ALA A 1 108 ? -5.332 1.162 -18.316 1.00 96.25 108 ALA A O 1
ATOM 801 N N . ARG A 1 109 ? -5.065 0.459 -20.428 1.00 97.00 109 ARG A N 1
ATOM 802 C CA . ARG A 1 109 ? -6.276 1.117 -20.943 1.00 97.00 109 ARG A CA 1
ATOM 803 C C . ARG A 1 109 ? -7.547 0.568 -20.293 1.00 97.00 109 ARG A C 1
ATOM 805 O O . ARG A 1 109 ? -8.386 1.357 -19.874 1.00 97.00 109 ARG A O 1
ATOM 812 N N . ARG A 1 110 ? -7.673 -0.761 -20.155 1.00 96.69 110 ARG A N 1
ATOM 813 C CA . ARG A 1 110 ? -8.793 -1.391 -19.423 1.00 96.69 110 ARG A CA 1
ATOM 814 C C . ARG A 1 110 ? -8.841 -0.950 -17.958 1.00 96.69 110 ARG A C 1
ATOM 816 O O . ARG A 1 110 ? -9.923 -0.807 -17.405 1.00 96.69 110 ARG A O 1
ATOM 823 N N . ALA A 1 111 ? -7.682 -0.704 -17.352 1.00 95.44 111 ALA A N 1
ATOM 824 C CA . ALA A 1 111 ? -7.558 -0.212 -15.984 1.00 95.44 111 ALA A CA 1
ATOM 825 C C . ALA A 1 111 ? -7.759 1.315 -15.842 1.00 95.44 111 ALA A C 1
ATOM 827 O O . ALA A 1 111 ? -7.642 1.834 -14.733 1.00 95.44 111 ALA A O 1
ATOM 828 N N . GLY A 1 112 ? -8.056 2.041 -16.929 1.00 95.56 112 GLY A N 1
ATOM 829 C CA . GLY A 1 112 ? -8.287 3.491 -16.912 1.00 95.56 112 GLY A CA 1
ATOM 830 C C . GLY A 1 112 ? -7.013 4.341 -16.859 1.00 95.56 112 GLY A C 1
ATOM 831 O O . GLY A 1 112 ? -7.056 5.493 -16.431 1.00 95.56 112 GLY A O 1
ATOM 832 N N . ALA A 1 113 ? -5.864 3.793 -17.260 1.00 96.56 113 ALA A N 1
ATOM 833 C CA . ALA A 1 113 ? -4.597 4.512 -17.237 1.00 96.56 113 ALA A CA 1
ATOM 834 C C . ALA A 1 113 ? -4.524 5.598 -18.330 1.00 96.56 113 ALA A C 1
ATOM 836 O O . ALA A 1 113 ? -4.818 5.318 -19.498 1.00 96.56 113 ALA A O 1
ATOM 837 N N . PRO A 1 114 ? -4.024 6.806 -18.013 1.00 95.94 114 PRO A N 1
ATOM 838 C CA . PRO A 1 114 ? -3.631 7.776 -19.031 1.00 95.94 114 PRO A CA 1
ATOM 839 C C . PRO A 1 114 ? -2.518 7.204 -19.918 1.00 95.94 114 PRO A C 1
ATOM 841 O O . PRO A 1 114 ? -1.554 6.637 -19.401 1.00 95.94 114 PRO A O 1
ATOM 844 N N . ALA A 1 115 ? -2.593 7.405 -21.237 1.00 93.94 115 ALA A N 1
ATOM 845 C CA . ALA A 1 115 ? -1.630 6.835 -22.190 1.00 93.94 115 ALA A CA 1
ATOM 846 C C . ALA A 1 115 ? -0.169 7.204 -21.863 1.00 93.94 115 ALA A C 1
ATOM 848 O O . ALA A 1 115 ? 0.703 6.335 -21.837 1.00 93.94 115 ALA A O 1
ATOM 849 N N . ALA A 1 116 ? 0.085 8.474 -21.530 1.00 95.50 116 ALA A N 1
ATOM 850 C CA . ALA A 1 116 ? 1.408 8.942 -21.117 1.00 95.50 116 ALA A CA 1
ATOM 851 C C . ALA A 1 116 ? 1.870 8.300 -19.796 1.00 95.50 116 ALA A C 1
ATOM 853 O O . ALA A 1 116 ? 3.038 7.951 -19.653 1.00 95.50 116 ALA A O 1
ATOM 854 N N . GLY A 1 117 ? 0.955 8.106 -18.840 1.00 95.56 117 GLY A N 1
ATOM 855 C CA . GLY A 1 117 ? 1.254 7.434 -17.574 1.00 95.56 117 GLY A CA 1
ATOM 856 C C . GLY A 1 117 ? 1.623 5.966 -17.780 1.00 95.56 117 GLY A C 1
ATOM 857 O O . GLY A 1 117 ? 2.633 5.510 -17.250 1.00 95.56 117 GLY A O 1
ATOM 858 N N . ALA A 1 118 ? 0.854 5.251 -18.605 1.00 95.81 118 ALA A N 1
ATOM 859 C CA . ALA A 1 118 ? 1.140 3.868 -18.971 1.00 95.81 118 ALA A CA 1
ATOM 860 C C . ALA A 1 118 ? 2.509 3.740 -19.653 1.00 95.81 118 ALA A C 1
ATOM 862 O O . ALA A 1 118 ? 3.271 2.832 -19.332 1.00 95.81 118 ALA A O 1
ATOM 863 N N . ARG A 1 119 ? 2.850 4.670 -20.554 1.00 96.19 119 ARG A N 1
ATOM 864 C CA . ARG A 1 119 ? 4.150 4.662 -21.229 1.00 96.19 119 ARG A CA 1
ATOM 865 C C . ARG A 1 119 ? 5.315 4.850 -20.256 1.00 96.19 119 ARG A C 1
ATOM 867 O O . ARG A 1 119 ? 6.256 4.067 -20.313 1.00 96.19 119 ARG A O 1
ATOM 874 N N . ARG A 1 120 ? 5.223 5.820 -19.340 1.00 95.62 120 ARG A N 1
ATOM 875 C CA . ARG A 1 120 ? 6.268 6.057 -18.328 1.00 95.62 120 ARG A CA 1
ATOM 876 C C . ARG A 1 120 ? 6.472 4.856 -17.410 1.00 95.62 120 ARG A C 1
ATOM 878 O O . ARG A 1 120 ? 7.605 4.443 -17.196 1.00 95.62 120 ARG A O 1
ATOM 885 N N . LEU A 1 121 ? 5.384 4.273 -16.901 1.00 94.81 121 LEU A N 1
ATOM 886 C CA . LEU A 1 121 ? 5.483 3.097 -16.033 1.00 94.81 121 LEU A CA 1
ATOM 887 C C . LEU A 1 121 ? 6.114 1.911 -16.776 1.00 94.81 121 LEU A C 1
ATOM 889 O O . LEU A 1 121 ? 6.977 1.229 -16.234 1.00 94.81 121 LEU A O 1
ATOM 893 N N . TRP A 1 122 ? 5.714 1.688 -18.029 1.00 95.19 122 TRP A N 1
ATOM 894 C CA . TRP A 1 122 ? 6.295 0.651 -18.878 1.00 95.19 122 TRP A CA 1
ATOM 895 C C . TRP A 1 122 ? 7.804 0.823 -19.078 1.00 95.19 122 TRP A C 1
ATOM 897 O 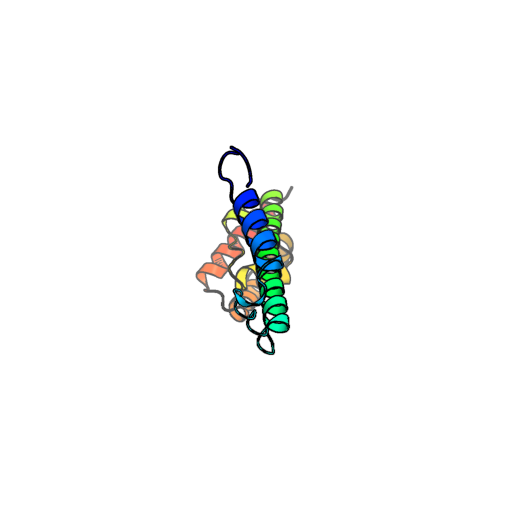O . TRP A 1 122 ? 8.551 -0.146 -18.984 1.00 95.19 122 TRP A O 1
ATOM 907 N N . GLU A 1 123 ? 8.262 2.046 -19.341 1.00 94.38 123 GLU A N 1
ATOM 908 C CA . GLU A 1 123 ? 9.688 2.339 -19.517 1.00 94.38 123 GLU A CA 1
ATOM 909 C C . GLU A 1 123 ? 10.485 2.103 -18.231 1.00 94.38 123 GLU A C 1
ATOM 911 O O . GLU A 1 123 ? 11.548 1.486 -18.297 1.00 94.38 123 GLU A O 1
ATOM 916 N N . ALA A 1 124 ? 9.948 2.490 -17.070 1.00 94.06 124 ALA A N 1
ATOM 917 C CA . ALA A 1 124 ? 10.565 2.203 -15.775 1.00 94.06 124 ALA A CA 1
ATOM 918 C C . ALA A 1 124 ? 10.680 0.689 -15.513 1.00 94.06 124 ALA A C 1
ATOM 920 O O . ALA A 1 124 ? 11.742 0.196 -15.140 1.00 94.06 124 ALA A O 1
ATOM 921 N N . LEU A 1 125 ? 9.616 -0.071 -15.789 1.00 92.69 125 LEU A N 1
ATOM 922 C CA . LEU A 1 125 ? 9.610 -1.532 -15.653 1.00 92.69 125 LEU A CA 1
ATOM 923 C C . LEU A 1 125 ? 10.611 -2.205 -16.601 1.00 92.69 125 LEU A C 1
ATOM 925 O O . LEU A 1 125 ? 11.304 -3.140 -16.205 1.00 92.69 125 LEU A O 1
ATOM 929 N N . LEU A 1 126 ? 10.722 -1.728 -17.843 1.00 92.50 126 LEU A N 1
ATOM 930 C CA . LEU A 1 126 ? 11.712 -2.243 -18.787 1.00 92.50 126 LEU A CA 1
ATOM 931 C C . LEU A 1 126 ? 13.144 -1.930 -18.350 1.00 92.50 126 LEU A C 1
ATOM 933 O O . LEU A 1 126 ? 13.996 -2.814 -18.443 1.00 92.50 126 LEU A O 1
ATOM 937 N N . ALA A 1 127 ? 13.411 -0.708 -17.884 1.00 91.69 127 ALA A N 1
ATOM 938 C CA . ALA A 1 127 ? 14.725 -0.323 -17.379 1.00 91.69 127 ALA A CA 1
ATOM 939 C C . ALA A 1 127 ? 15.140 -1.218 -16.202 1.00 91.69 127 ALA A C 1
ATOM 941 O O . ALA A 1 127 ? 16.219 -1.808 -16.233 1.00 91.69 127 ALA A O 1
ATOM 942 N N . SER A 1 128 ? 14.225 -1.424 -15.254 1.00 89.88 128 SER A N 1
ATOM 943 C CA . SER A 1 128 ? 14.417 -2.318 -14.113 1.00 89.88 128 SER A CA 1
ATOM 944 C C . SER A 1 128 ? 14.698 -3.764 -14.545 1.00 89.88 128 SER A C 1
ATOM 946 O O . SER A 1 128 ? 15.671 -4.371 -14.104 1.00 89.88 128 SER A O 1
ATOM 948 N N . SER A 1 129 ? 13.936 -4.296 -15.513 1.00 86.75 129 SER A N 1
ATOM 949 C CA . SER A 1 129 ? 14.128 -5.670 -16.017 1.00 86.75 129 SER A CA 1
ATOM 950 C C . SER A 1 129 ? 15.492 -5.918 -16.672 1.00 86.75 129 SER A C 1
ATOM 952 O O . SER A 1 129 ? 15.949 -7.055 -16.717 1.00 86.75 129 SER A O 1
ATOM 954 N N . ARG A 1 130 ? 16.137 -4.866 -17.192 1.00 80.94 130 ARG A N 1
ATOM 955 C CA . ARG A 1 130 ? 17.473 -4.927 -17.810 1.00 80.94 130 ARG A CA 1
ATOM 956 C C . ARG A 1 130 ? 18.599 -4.719 -16.799 1.00 80.94 130 ARG A C 1
ATOM 958 O O . ARG A 1 130 ? 19.729 -5.097 -17.080 1.00 80.94 130 ARG A O 1
ATOM 965 N N . SER A 1 131 ? 18.288 -4.089 -15.668 1.00 72.38 131 SER A N 1
ATOM 966 C CA . SER A 1 131 ? 19.216 -3.841 -14.560 1.00 72.38 131 SER A CA 1
ATOM 967 C C . SER A 1 131 ? 19.356 -5.053 -13.630 1.00 72.38 131 SER A C 1
ATOM 969 O O . SER A 1 131 ? 20.319 -5.135 -12.870 1.00 72.38 131 SER A O 1
ATOM 971 N N . GLY A 1 132 ? 18.412 -6.002 -13.706 1.00 62.00 132 GLY A N 1
ATOM 972 C CA . GLY A 1 132 ? 18.416 -7.235 -12.922 1.00 62.00 132 GLY A CA 1
ATOM 973 C C . GLY A 1 132 ? 19.682 -8.066 -13.140 1.00 62.00 132 GLY A C 1
ATOM 974 O O . GLY A 1 132 ? 19.816 -8.743 -14.160 1.00 62.00 132 GLY A O 1
ATOM 975 N N . ARG A 1 133 ? 20.593 -7.984 -12.166 1.00 47.03 133 ARG A N 1
ATOM 976 C CA . ARG A 1 133 ? 21.523 -9.057 -11.801 1.00 47.03 133 ARG A CA 1
ATOM 977 C C . ARG A 1 133 ? 20.781 -10.123 -11.008 1.00 47.03 133 ARG A C 1
ATOM 979 O O . ARG A 1 133 ? 19.810 -9.748 -10.314 1.00 47.03 133 ARG A O 1
#